Protein AF-A0A920KBV9-F1 (afdb_monomer_lite)

Secondary structure (DSSP, 8-state):
-TTSEEEEEEE-SS-TT--EEEEEEES-HIIIIIIIIS--EEEEEEETTEEEEEEE-STHHHHH--STHHHHHT--------

Foldseek 3Di:
DQVQKDWDWAACPPDVVPRIDIDMDGPCCCCPVPQAADQQDWDWDDDDPDTDTGRDGGNVCLQVVPDPVCVVVVGHDDDDDD

Radius of gyration: 16.95 Å; chains: 1; bounding box: 34×38×45 Å

Sequence (82 aa):
MGGLGRASLNMSSSDKEWPVSIQVHSTDPVISCLASQYAGWSLSFVKEEDNFNALGSGPCRALAQKEELFKDLNYQDKFFQP

pLDDT: mean 92.65, std 8.76, range [49.69, 98.0]

Structure (mmCIF, N/CA/C/O backbone):
data_AF-A0A920KBV9-F1
#
_entry.id   AF-A0A920KBV9-F1
#
loop_
_atom_site.group_PDB
_atom_site.id
_atom_site.type_symbol
_atom_site.label_atom_id
_atom_site.label_alt_id
_atom_site.label_comp_id
_atom_site.label_asym_id
_atom_site.label_entity_id
_atom_site.label_seq_id
_atom_site.pdbx_PDB_ins_code
_atom_site.Cartn_x
_atom_site.Cartn_y
_atom_site.Cartn_z
_atom_site.occupancy
_atom_site.B_iso_or_equiv
_atom_site.auth_seq_id
_atom_site.auth_comp_id
_atom_site.auth_asym_id
_atom_site.auth_atom_id
_atom_site.pdbx_PDB_model_num
ATOM 1 N N . MET A 1 1 ? 1.025 -4.148 0.843 1.00 95.62 1 MET A N 1
ATOM 2 C CA . MET A 1 1 ? 1.443 -5.425 0.227 1.00 95.62 1 MET A CA 1
ATOM 3 C C . MET A 1 1 ? 1.727 -6.523 1.248 1.00 95.62 1 MET A C 1
ATOM 5 O O . MET A 1 1 ? 2.022 -7.627 0.830 1.00 95.62 1 MET A O 1
ATOM 9 N N . GLY A 1 2 ? 1.654 -6.266 2.564 1.00 94.25 2 GLY A N 1
ATOM 10 C CA . GLY A 1 2 ? 1.666 -7.323 3.588 1.00 94.25 2 GLY A CA 1
ATOM 11 C C . GLY A 1 2 ? 2.889 -8.245 3.583 1.00 94.25 2 GLY A C 1
ATOM 12 O O . GLY A 1 2 ? 2.778 -9.378 4.016 1.00 94.25 2 GLY A O 1
ATOM 13 N N . GLY A 1 3 ? 4.026 -7.810 3.026 1.00 95.81 3 GLY A N 1
ATOM 14 C CA . GLY A 1 3 ? 5.189 -8.677 2.789 1.00 95.81 3 GLY A CA 1
ATOM 15 C C . GLY A 1 3 ? 5.033 -9.675 1.629 1.00 95.81 3 GLY A C 1
ATOM 16 O O . GLY A 1 3 ? 6.004 -10.319 1.255 1.00 95.81 3 GLY A O 1
ATOM 17 N N . LEU A 1 4 ? 3.856 -9.755 1.001 1.00 96.50 4 LEU A N 1
ATOM 18 C CA . LEU A 1 4 ? 3.520 -10.653 -0.116 1.00 96.50 4 LEU A CA 1
ATOM 19 C C . LEU A 1 4 ? 3.828 -10.048 -1.495 1.00 96.50 4 LEU A C 1
ATOM 21 O O . LEU A 1 4 ? 3.378 -10.542 -2.531 1.00 96.50 4 LEU A O 1
ATOM 25 N N . GLY A 1 5 ? 4.569 -8.945 -1.527 1.00 95.50 5 GLY A N 1
ATOM 26 C CA . GLY A 1 5 ? 4.915 -8.238 -2.746 1.00 95.50 5 GLY A CA 1
ATOM 27 C C . GLY A 1 5 ? 6.321 -7.674 -2.702 1.00 95.50 5 GLY A C 1
ATOM 28 O O . GLY A 1 5 ? 6.830 -7.321 -1.639 1.00 95.50 5 GLY A O 1
ATOM 29 N N . ARG A 1 6 ? 6.933 -7.561 -3.878 1.00 97.50 6 ARG A N 1
ATOM 30 C CA . ARG A 1 6 ? 8.237 -6.938 -4.074 1.00 97.50 6 ARG A CA 1
ATOM 31 C C . ARG A 1 6 ? 8.062 -5.659 -4.875 1.00 97.50 6 ARG A C 1
ATOM 33 O O . ARG A 1 6 ? 7.488 -5.695 -5.958 1.00 97.50 6 ARG A O 1
ATOM 40 N N . ALA A 1 7 ? 8.598 -4.564 -4.349 1.00 96.88 7 ALA A N 1
ATOM 41 C CA . ALA A 1 7 ? 8.776 -3.317 -5.076 1.00 96.88 7 ALA A CA 1
ATOM 42 C C . ALA A 1 7 ? 10.273 -3.094 -5.316 1.00 96.88 7 ALA A C 1
ATOM 44 O O . ALA A 1 7 ? 11.084 -3.257 -4.402 1.00 96.88 7 ALA A O 1
ATOM 45 N N . SER A 1 8 ? 10.646 -2.739 -6.540 1.00 97.12 8 SER A N 1
ATOM 46 C CA . SER A 1 8 ? 12.022 -2.398 -6.903 1.00 97.12 8 SER A CA 1
ATOM 47 C C . SER A 1 8 ? 12.049 -1.234 -7.875 1.00 97.12 8 SER A C 1
ATOM 49 O O . SER A 1 8 ? 11.172 -1.118 -8.727 1.00 97.12 8 SER A O 1
ATOM 51 N N . LEU A 1 9 ? 13.076 -0.398 -7.776 1.00 96.44 9 LEU A N 1
ATOM 52 C CA . LEU A 1 9 ? 13.326 0.640 -8.766 1.00 96.44 9 LEU A CA 1
ATOM 53 C C . LEU A 1 9 ? 13.927 0.015 -10.024 1.00 96.44 9 LEU A C 1
ATOM 55 O O . LEU A 1 9 ? 14.809 -0.841 -9.941 1.00 96.44 9 LEU A O 1
ATOM 59 N N . ASN A 1 10 ? 13.460 0.458 -11.183 1.00 94.75 10 ASN A N 1
ATOM 60 C CA . ASN A 1 10 ? 14.004 0.083 -12.475 1.00 94.75 10 ASN A CA 1
ATOM 61 C C . ASN A 1 10 ? 14.348 1.339 -13.272 1.00 94.75 10 ASN A C 1
ATOM 63 O O . ASN A 1 10 ? 13.538 2.258 -13.366 1.00 94.75 10 ASN A O 1
ATOM 67 N N . MET A 1 11 ? 15.553 1.355 -13.836 1.00 93.75 11 MET A N 1
ATOM 68 C CA . MET A 1 11 ? 15.997 2.397 -14.750 1.00 93.75 11 MET A CA 1
ATOM 69 C C . MET A 1 11 ? 15.803 1.905 -16.186 1.00 93.75 11 MET A C 1
ATOM 71 O O . MET A 1 11 ? 16.338 0.854 -16.543 1.00 93.75 11 MET A O 1
ATOM 75 N N . SER A 1 12 ? 15.080 2.661 -17.006 1.00 86.38 12 SER A N 1
ATOM 76 C CA . SER A 1 12 ? 14.868 2.375 -18.424 1.00 86.38 12 SER A CA 1
ATOM 77 C C . SER A 1 12 ? 15.308 3.562 -19.269 1.00 86.38 12 SER A C 1
ATOM 79 O O . SER A 1 12 ? 14.972 4.708 -18.990 1.00 86.38 12 SER A O 1
ATOM 81 N N . SER A 1 13 ? 16.043 3.285 -20.342 1.00 84.56 13 SER A N 1
ATOM 82 C CA . SER A 1 13 ? 16.391 4.278 -21.364 1.00 84.56 13 SER A CA 1
ATOM 83 C C . SER A 1 13 ? 15.273 4.501 -22.391 1.00 84.56 13 SER A C 1
ATOM 85 O O . SER A 1 13 ? 15.424 5.344 -23.277 1.00 84.56 13 SER A O 1
ATOM 87 N N . SER A 1 14 ? 14.175 3.744 -22.287 1.00 85.19 14 SER A N 1
ATOM 88 C CA . SER A 1 14 ? 13.059 3.773 -23.240 1.00 85.19 14 SER A CA 1
ATOM 89 C C . SER A 1 14 ? 12.178 5.009 -23.041 1.00 85.19 14 SER A C 1
ATOM 91 O O . SER A 1 14 ? 11.799 5.648 -24.019 1.00 85.19 14 SER A O 1
ATOM 93 N N . ASP A 1 15 ? 11.941 5.399 -21.785 1.00 84.44 15 ASP A N 1
ATOM 94 C CA . ASP A 1 15 ? 11.125 6.558 -21.415 1.00 84.44 15 ASP A CA 1
ATOM 95 C C . ASP A 1 15 ? 12.024 7.695 -20.927 1.00 84.44 15 ASP A C 1
ATOM 97 O O . ASP A 1 15 ? 12.332 7.820 -19.743 1.00 84.44 15 ASP A O 1
ATOM 101 N N . LYS A 1 16 ? 12.479 8.540 -21.860 1.00 85.81 16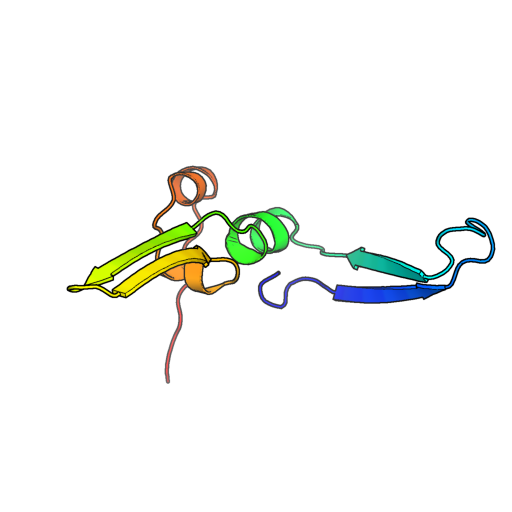 LYS A N 1
ATOM 102 C CA . LYS A 1 16 ? 13.443 9.619 -21.566 1.00 85.81 16 LYS A CA 1
ATOM 103 C C . LYS A 1 16 ? 12.939 10.646 -20.549 1.00 85.81 16 LYS A C 1
ATOM 105 O O . LYS A 1 16 ? 13.753 11.260 -19.868 1.00 85.81 16 LYS A O 1
ATOM 110 N N . GLU A 1 17 ? 11.627 10.840 -20.458 1.00 94.12 17 GLU A N 1
ATOM 111 C CA . GLU A 1 17 ? 11.005 11.758 -19.495 1.00 94.12 17 GLU A CA 1
ATOM 112 C C . GLU A 1 17 ? 10.911 11.154 -18.085 1.00 94.12 17 GLU A C 1
ATOM 114 O O . GLU A 1 17 ? 10.951 11.886 -17.099 1.00 94.12 17 GLU A O 1
ATOM 119 N N . TRP A 1 18 ? 10.847 9.821 -17.982 1.00 91.62 18 TRP A N 1
ATOM 120 C CA . TRP A 1 18 ? 10.620 9.087 -16.733 1.00 91.62 18 TRP A CA 1
ATOM 121 C C . TRP A 1 18 ? 11.566 7.887 -16.643 1.00 91.62 18 TRP A C 1
ATOM 123 O O . TRP A 1 18 ? 11.128 6.735 -16.631 1.00 91.62 18 TRP A O 1
ATOM 133 N N . PRO A 1 19 ? 12.886 8.126 -16.581 1.00 92.56 19 PRO A N 1
ATOM 134 C CA . PRO A 1 19 ? 13.860 7.051 -16.709 1.00 92.56 19 PRO A CA 1
ATOM 135 C C . PRO A 1 19 ? 13.831 6.100 -15.507 1.00 92.56 19 PRO A C 1
ATOM 137 O O . PRO A 1 19 ? 14.294 4.972 -15.617 1.00 92.56 19 PRO A O 1
ATOM 140 N N . VAL A 1 20 ? 13.255 6.516 -14.372 1.00 95.31 20 VAL A N 1
ATOM 141 C CA . VAL A 1 20 ? 13.084 5.690 -13.170 1.00 95.31 20 VAL A CA 1
ATOM 142 C C . VAL A 1 20 ? 11.617 5.308 -12.997 1.00 95.31 20 VAL A C 1
ATOM 144 O O . VAL A 1 20 ? 10.752 6.172 -12.886 1.00 95.31 20 VAL A O 1
ATOM 147 N N . SER A 1 21 ? 11.355 4.008 -12.882 1.00 94.44 21 SER A N 1
ATOM 148 C CA . SER A 1 21 ? 10.039 3.436 -12.594 1.00 94.44 21 SER A CA 1
ATOM 149 C C . SER A 1 21 ? 10.078 2.540 -11.354 1.00 94.44 21 SER A C 1
ATOM 151 O O . SER A 1 21 ? 11.139 2.072 -10.932 1.00 94.44 21 SER A O 1
ATOM 153 N N . ILE A 1 22 ? 8.911 2.287 -10.760 1.00 95.50 22 ILE A N 1
ATOM 154 C CA . ILE A 1 22 ? 8.744 1.266 -9.722 1.00 95.50 22 ILE A CA 1
ATOM 155 C C . ILE A 1 22 ? 8.150 0.025 -10.386 1.00 95.50 22 ILE A C 1
ATOM 157 O O . ILE A 1 22 ? 7.044 0.068 -10.917 1.00 95.50 22 ILE A O 1
ATOM 161 N N . GLN A 1 23 ? 8.861 -1.095 -10.313 1.00 95.69 23 GLN A N 1
ATOM 162 C CA . GLN A 1 23 ? 8.327 -2.407 -10.657 1.00 95.69 23 GLN A CA 1
ATOM 163 C C . GLN A 1 23 ? 7.762 -3.070 -9.409 1.00 95.69 23 GLN A C 1
ATOM 165 O O . GLN A 1 23 ? 8.439 -3.160 -8.382 1.00 95.69 23 GLN A O 1
ATOM 170 N N . VAL A 1 24 ? 6.524 -3.544 -9.515 1.00 97.06 24 VAL A N 1
ATOM 171 C CA . VAL A 1 24 ? 5.800 -4.194 -8.428 1.00 97.06 24 VAL A CA 1
ATOM 172 C C . VAL A 1 24 ? 5.381 -5.585 -8.882 1.00 97.06 24 VAL A C 1
ATOM 174 O O . VAL A 1 24 ? 4.761 -5.737 -9.929 1.00 97.06 24 VAL A O 1
ATOM 177 N N . HIS A 1 25 ? 5.709 -6.600 -8.087 1.00 97.62 25 HIS A N 1
ATOM 178 C CA . HIS A 1 25 ? 5.346 -7.990 -8.350 1.00 97.62 25 HIS A CA 1
ATOM 179 C C . HIS A 1 25 ? 4.757 -8.640 -7.095 1.00 97.62 25 HIS A C 1
ATOM 181 O O . HIS A 1 25 ? 5.250 -8.419 -5.988 1.00 97.62 25 HIS A O 1
ATOM 187 N N . SER A 1 26 ? 3.727 -9.470 -7.260 1.00 97.81 26 SER A N 1
ATOM 188 C CA . SER A 1 26 ? 3.138 -10.283 -6.195 1.00 97.81 26 SER A CA 1
ATOM 189 C C . SER A 1 26 ? 2.522 -11.548 -6.787 1.00 97.81 26 SER A C 1
ATOM 191 O O . SER A 1 26 ? 1.868 -11.486 -7.824 1.00 97.81 26 SER A O 1
ATOM 193 N N . THR A 1 27 ? 2.717 -12.683 -6.119 1.00 97.31 27 THR A N 1
ATOM 194 C CA . THR A 1 27 ? 2.053 -13.954 -6.455 1.00 97.31 27 THR A CA 1
ATOM 195 C C . THR A 1 27 ? 0.690 -14.102 -5.778 1.00 97.31 27 THR A C 1
ATOM 197 O O . THR A 1 27 ? -0.049 -15.019 -6.113 1.00 97.31 27 THR A O 1
ATOM 200 N N . ASP A 1 28 ? 0.351 -13.200 -4.852 1.00 96.88 28 ASP A N 1
ATOM 201 C CA . ASP A 1 28 ? -0.961 -13.105 -4.208 1.00 96.88 28 ASP A CA 1
ATOM 202 C C . ASP A 1 28 ? -1.481 -11.659 -4.314 1.00 96.88 28 ASP A C 1
ATOM 204 O O . ASP A 1 28 ? -1.435 -10.882 -3.352 1.00 96.88 28 ASP A O 1
ATOM 208 N N . PRO A 1 29 ? -1.918 -11.242 -5.517 1.00 96.62 29 PRO A N 1
ATOM 209 C CA . PRO A 1 29 ? -2.305 -9.860 -5.769 1.00 96.62 29 PRO A CA 1
ATOM 210 C C . PRO A 1 29 ? -3.554 -9.446 -4.984 1.00 96.62 29 PRO A C 1
ATOM 212 O O . PRO A 1 29 ? -3.684 -8.273 -4.641 1.00 96.62 29 PRO A O 1
ATOM 215 N N . VAL A 1 30 ? -4.455 -10.377 -4.658 1.00 97.50 30 VAL A N 1
ATOM 216 C CA . VAL A 1 30 ? -5.677 -10.062 -3.909 1.00 97.50 30 VAL A CA 1
ATOM 217 C C . VAL A 1 30 ? -5.323 -9.665 -2.478 1.00 97.50 30 VAL A C 1
ATOM 219 O O . VAL A 1 30 ? -5.675 -8.566 -2.042 1.00 97.50 30 VAL A O 1
ATOM 222 N N . ILE A 1 31 ? -4.555 -10.489 -1.760 1.00 96.94 31 ILE A N 1
ATOM 223 C CA . ILE A 1 31 ? -4.178 -10.159 -0.381 1.00 96.94 31 ILE A CA 1
ATOM 224 C C . ILE A 1 31 ? -3.174 -9.001 -0.353 1.00 96.94 31 ILE A C 1
ATOM 226 O O . ILE A 1 31 ? -3.307 -8.048 0.422 1.00 96.94 31 ILE A O 1
ATOM 230 N N . SER A 1 32 ? -2.184 -9.021 -1.244 1.00 97.50 32 SER A N 1
ATOM 231 C CA . SER A 1 32 ? -1.154 -7.987 -1.293 1.00 97.50 32 SER A CA 1
ATOM 232 C C . SER A 1 32 ? -1.720 -6.601 -1.624 1.00 97.50 32 SER A C 1
ATOM 234 O O . SER A 1 32 ? -1.419 -5.626 -0.917 1.00 97.50 32 SER A O 1
ATOM 236 N N . CYS A 1 33 ? -2.535 -6.491 -2.675 1.00 97.44 33 CYS A N 1
ATOM 237 C CA . CYS A 1 33 ? -3.010 -5.203 -3.167 1.00 97.44 33 CYS A CA 1
ATOM 238 C C . CYS A 1 33 ? -4.290 -4.764 -2.451 1.00 97.44 33 CYS A C 1
ATOM 240 O O . CYS A 1 33 ? -4.333 -3.651 -1.940 1.00 97.44 33 CYS A O 1
ATOM 242 N N . LEU A 1 34 ? -5.307 -5.624 -2.335 1.00 97.88 34 LEU A N 1
ATOM 243 C CA . LEU A 1 34 ? -6.610 -5.226 -1.785 1.00 97.88 34 LEU A CA 1
ATOM 244 C C . LEU A 1 34 ? -6.665 -5.337 -0.261 1.00 97.88 34 LEU A C 1
ATOM 246 O O . LEU A 1 34 ? -7.010 -4.363 0.409 1.00 97.88 34 LEU A O 1
ATOM 250 N N . ALA A 1 35 ? -6.271 -6.480 0.305 1.00 97.06 35 ALA A N 1
ATOM 251 C CA . ALA A 1 35 ? -6.334 -6.683 1.757 1.00 97.06 35 ALA A CA 1
ATOM 252 C C . ALA A 1 35 ? -5.251 -5.900 2.523 1.00 97.06 35 ALA A C 1
ATOM 254 O O . ALA A 1 35 ? -5.387 -5.667 3.722 1.00 97.06 35 ALA A O 1
ATOM 255 N N . SER A 1 36 ? -4.180 -5.473 1.838 1.00 97.38 36 SER A N 1
ATOM 256 C CA . SER A 1 36 ? -3.075 -4.736 2.450 1.00 97.38 36 SER A CA 1
ATOM 257 C C . SER A 1 36 ? -2.801 -3.379 1.799 1.00 97.38 36 SER A C 1
ATOM 2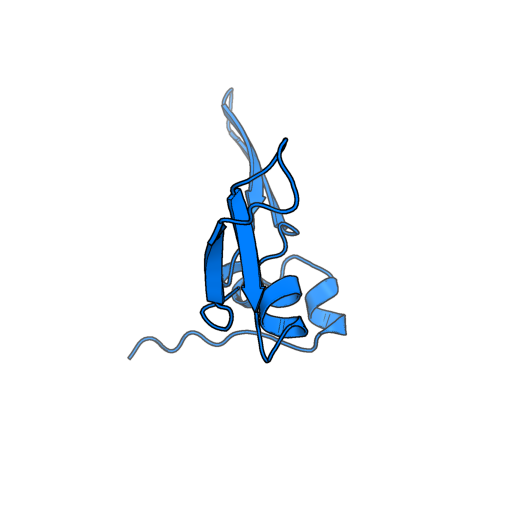59 O O . SER A 1 36 ? -3.026 -2.361 2.436 1.00 97.38 36 SER A O 1
ATOM 261 N N . GLN A 1 37 ? -2.274 -3.312 0.571 1.00 98.00 37 GLN A N 1
ATOM 262 C CA . GLN A 1 37 ? -1.763 -2.051 -0.005 1.00 98.00 37 GLN A CA 1
ATOM 263 C C . GLN A 1 37 ? -2.823 -0.952 -0.134 1.00 98.00 37 GLN A C 1
ATOM 265 O O . GLN A 1 37 ? -2.499 0.219 0.041 1.00 98.00 37 GLN A O 1
ATOM 270 N N . TYR A 1 38 ? -4.057 -1.326 -0.456 1.00 97.62 38 TYR A N 1
ATOM 271 C CA . TYR A 1 38 ? -5.143 -0.393 -0.696 1.00 97.62 38 TYR A CA 1
ATOM 272 C C . TYR A 1 38 ? -5.355 0.524 0.518 1.00 97.62 38 TYR A C 1
ATOM 274 O O . TYR A 1 38 ? -5.325 0.087 1.669 1.00 97.62 38 TYR A O 1
ATOM 282 N N . ALA A 1 39 ? -5.522 1.817 0.254 1.00 97.25 39 ALA A N 1
ATOM 283 C CA . ALA A 1 39 ? -5.750 2.839 1.270 1.00 97.25 39 ALA A CA 1
ATOM 284 C C . ALA A 1 39 ? -7.257 3.036 1.492 1.00 97.25 39 ALA A C 1
ATOM 286 O O . ALA A 1 39 ? -7.798 4.104 1.217 1.00 97.25 39 ALA A O 1
ATOM 287 N N . GLY A 1 40 ? -7.943 1.968 1.901 1.00 95.12 40 GLY A N 1
ATOM 288 C CA . GLY A 1 40 ? -9.404 1.952 1.995 1.00 95.12 40 GLY A CA 1
ATOM 289 C C . GLY A 1 40 ? -9.972 2.300 3.372 1.00 95.12 40 GLY A C 1
ATOM 290 O O . GLY A 1 40 ? -11.172 2.538 3.497 1.00 95.12 40 GLY A O 1
ATOM 291 N N . TRP A 1 41 ? -9.143 2.372 4.420 1.00 95.44 41 TRP A N 1
ATOM 292 C CA . TRP A 1 41 ? -9.635 2.657 5.768 1.00 95.44 41 TRP A CA 1
ATOM 293 C C . TRP A 1 41 ? -9.679 4.164 6.035 1.00 95.44 41 TRP A C 1
ATOM 295 O O . TRP A 1 41 ? -8.651 4.789 6.278 1.00 95.44 41 TRP A O 1
ATOM 305 N N . SER A 1 42 ? -10.878 4.750 6.057 1.00 95.00 42 SER A N 1
ATOM 306 C CA . SER A 1 42 ? -11.069 6.136 6.502 1.00 95.00 42 SER A CA 1
ATOM 307 C C . SER A 1 42 ? -10.862 6.268 8.016 1.00 95.00 42 SER A C 1
ATOM 309 O O . SER A 1 42 ? -11.636 5.725 8.808 1.00 95.00 42 SER A O 1
ATOM 311 N N . LEU A 1 43 ? -9.821 6.997 8.417 1.00 92.00 43 LEU A N 1
ATOM 312 C CA . LEU A 1 43 ? -9.501 7.329 9.803 1.00 92.00 43 LEU A CA 1
ATOM 313 C C . LEU A 1 43 ? -9.861 8.792 10.049 1.00 92.00 43 LEU A C 1
ATOM 315 O O . LEU A 1 43 ? -9.176 9.681 9.550 1.00 92.00 43 LEU A O 1
ATOM 319 N N . SER A 1 44 ? -10.910 9.027 10.831 1.00 91.75 44 SER A N 1
ATOM 320 C CA . SER A 1 44 ? -11.345 10.366 11.230 1.00 91.75 44 SER A CA 1
ATOM 321 C C . SER A 1 44 ? -11.351 10.462 12.747 1.00 91.75 44 SER A C 1
ATOM 323 O O . SER A 1 44 ? -11.964 9.636 13.424 1.00 91.75 44 SER A O 1
ATOM 325 N N . PHE A 1 45 ? -10.656 11.462 13.280 1.00 88.88 45 PHE A N 1
ATOM 326 C CA . PHE A 1 45 ? -10.593 11.747 14.707 1.00 88.88 45 PHE A CA 1
ATOM 327 C C . PHE A 1 45 ? -10.791 13.243 14.935 1.00 88.88 45 PHE A C 1
ATOM 329 O O . PHE A 1 45 ? -10.097 14.062 14.336 1.00 88.88 45 PHE A O 1
ATOM 336 N N . VAL A 1 46 ? -11.746 13.583 15.798 1.00 86.44 46 VAL A N 1
ATOM 337 C CA . VAL A 1 46 ? -12.064 14.961 16.182 1.00 86.44 46 VAL A CA 1
ATOM 338 C C . VAL A 1 46 ? -12.039 15.035 17.700 1.00 86.44 46 VAL A C 1
ATOM 340 O O . VAL A 1 46 ? -12.789 14.314 18.363 1.00 86.44 46 VAL A O 1
ATOM 343 N N . LYS A 1 47 ? -11.182 15.895 18.253 1.00 85.12 47 LYS A N 1
ATOM 344 C CA . LYS A 1 47 ? -11.147 16.188 19.686 1.00 85.12 47 LYS A CA 1
ATOM 345 C C . LYS A 1 47 ? -10.858 17.669 19.895 1.00 85.12 47 LYS A C 1
ATOM 347 O O . LYS A 1 47 ? -9.766 18.128 19.598 1.00 85.12 47 LYS A O 1
ATOM 352 N N . GLU A 1 48 ? -11.831 18.384 20.457 1.00 89.00 48 GLU A N 1
ATOM 353 C CA . GLU A 1 48 ? -11.747 19.834 20.685 1.00 89.00 48 GLU A CA 1
ATOM 354 C C . GLU A 1 48 ? -11.427 20.582 19.376 1.00 89.00 48 GLU A C 1
ATOM 356 O O . GLU A 1 48 ? -12.219 20.507 18.437 1.00 89.00 48 GLU A O 1
ATOM 361 N N . GLU A 1 49 ? -10.293 21.280 19.301 1.00 84.44 49 GLU A N 1
ATOM 362 C CA . GLU A 1 49 ? -9.837 21.986 18.096 1.00 84.44 49 GLU A CA 1
ATOM 363 C C . GLU A 1 49 ? -9.024 21.088 17.139 1.00 84.44 49 GLU A C 1
ATOM 365 O O . GLU A 1 49 ? -8.828 21.444 15.973 1.00 84.44 49 GLU A O 1
ATOM 370 N N . ASP A 1 50 ? -8.606 19.895 17.582 1.00 82.19 50 ASP A N 1
ATOM 371 C CA . ASP A 1 50 ? -7.811 18.965 16.781 1.00 82.19 50 ASP A CA 1
ATOM 372 C C . ASP A 1 50 ? -8.695 18.107 15.870 1.00 82.19 50 ASP A C 1
ATOM 374 O O . ASP A 1 50 ? -9.503 17.284 16.313 1.00 82.19 50 ASP A O 1
ATOM 378 N N . ASN A 1 51 ? -8.482 18.263 14.563 1.00 89.81 51 ASN A N 1
ATOM 379 C CA . ASN A 1 51 ? -9.144 17.495 13.516 1.00 89.81 51 ASN A CA 1
ATOM 380 C C . ASN A 1 51 ? -8.103 16.723 12.700 1.00 89.81 51 ASN A C 1
ATOM 382 O O . ASN A 1 51 ? -7.284 17.315 11.998 1.00 89.81 51 ASN A O 1
ATOM 386 N N . PHE A 1 52 ? -8.161 15.394 12.753 1.00 92.94 52 PHE A N 1
ATOM 387 C CA . PHE A 1 52 ? -7.302 14.503 11.980 1.00 92.94 52 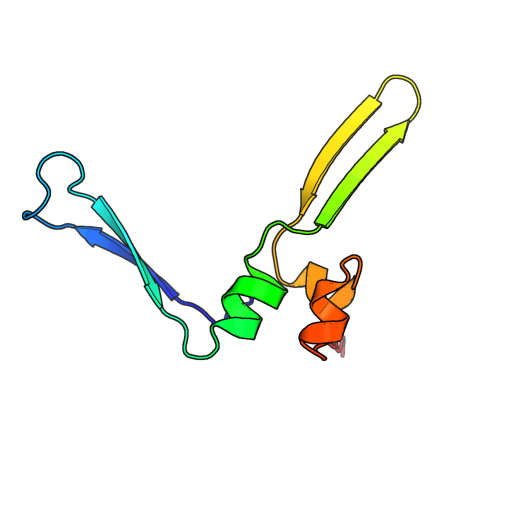PHE A CA 1
ATOM 388 C C . PHE A 1 52 ? -8.132 13.656 11.018 1.00 92.94 52 PHE A C 1
ATOM 390 O O . PHE A 1 52 ? -9.101 13.009 11.415 1.00 92.94 52 PHE A O 1
ATOM 397 N N . ASN A 1 53 ? -7.712 13.624 9.753 1.00 95.06 53 ASN A N 1
ATOM 398 C CA . ASN A 1 53 ? -8.275 12.750 8.733 1.00 95.06 53 ASN A CA 1
ATOM 399 C C . ASN A 1 53 ? -7.150 12.116 7.914 1.00 95.06 53 ASN A C 1
ATOM 401 O O . ASN A 1 53 ? -6.257 12.818 7.440 1.00 95.06 53 ASN A O 1
ATOM 405 N N . ALA A 1 54 ? -7.207 10.801 7.722 1.00 95.75 54 ALA A N 1
ATOM 406 C CA . ALA A 1 54 ? -6.261 10.066 6.893 1.00 95.75 5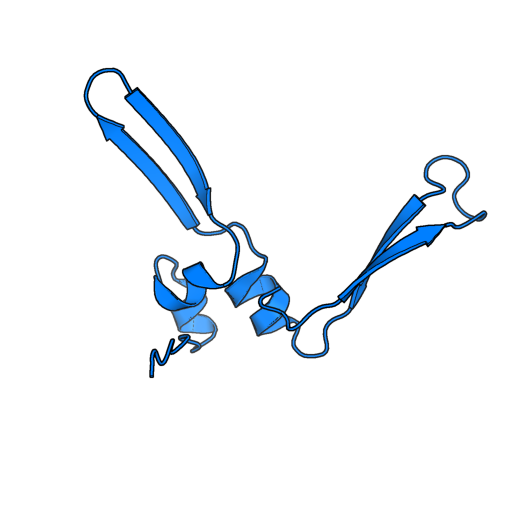4 ALA A CA 1
ATOM 407 C C . ALA A 1 54 ? -6.904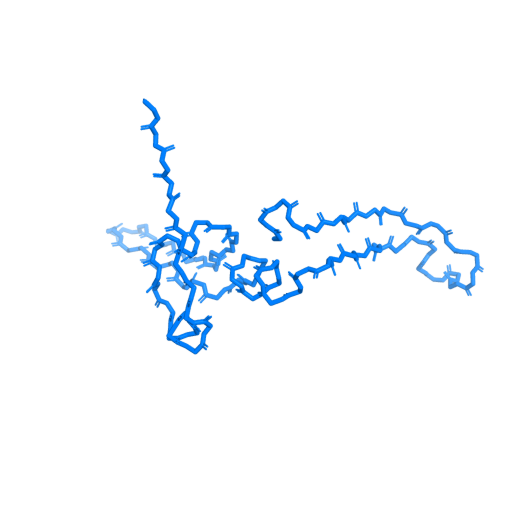 8.831 6.256 1.00 95.75 54 ALA A C 1
ATOM 409 O O . ALA A 1 54 ? -7.906 8.304 6.739 1.00 95.75 54 ALA A O 1
ATOM 410 N N . LEU A 1 55 ? -6.273 8.336 5.191 1.00 97.00 55 LEU A N 1
ATOM 411 C CA . LEU A 1 55 ? -6.566 7.025 4.625 1.00 97.00 55 LEU A CA 1
ATOM 412 C C . LEU A 1 55 ? -5.508 6.030 5.096 1.00 97.00 55 LEU A C 1
ATOM 414 O O . LEU A 1 55 ? -4.335 6.107 4.726 1.00 97.00 55 LEU A O 1
ATOM 418 N N . GLY A 1 56 ? -5.933 5.095 5.936 1.00 96.31 56 GLY A N 1
ATOM 419 C CA . GLY A 1 56 ? -5.130 3.970 6.373 1.00 96.31 56 GLY A CA 1
ATOM 420 C C . GLY A 1 56 ? -4.938 2.972 5.235 1.00 96.31 56 GLY A C 1
ATOM 421 O O . GLY A 1 56 ? -5.901 2.556 4.592 1.00 96.31 56 GLY A O 1
ATOM 422 N N . SER A 1 57 ? -3.687 2.566 5.022 1.00 97.81 57 SER A N 1
ATOM 423 C CA . SER A 1 57 ? -3.284 1.432 4.187 1.00 97.81 57 SER A CA 1
ATOM 424 C C . SER A 1 57 ? -2.513 0.415 5.033 1.00 97.81 57 SER A C 1
ATOM 426 O O . SER A 1 57 ? -2.155 0.673 6.183 1.00 97.81 57 SER A O 1
ATOM 428 N N . GLY A 1 58 ? -2.231 -0.751 4.467 1.00 96.94 58 GLY A N 1
ATOM 429 C CA . GLY A 1 58 ? -1.357 -1.754 5.063 1.00 96.94 58 GLY A CA 1
ATOM 430 C C . GLY A 1 58 ? -2.086 -2.930 5.722 1.00 96.94 58 GLY A C 1
ATOM 431 O O . GLY A 1 58 ? -3.313 -2.991 5.750 1.00 96.94 58 GLY A O 1
ATOM 432 N N . PRO A 1 59 ? -1.316 -3.908 6.236 1.00 96.50 59 PRO A N 1
ATOM 433 C CA . PRO A 1 59 ? -1.845 -5.187 6.719 1.00 96.50 59 PRO A CA 1
ATOM 434 C C . PRO A 1 59 ? -2.771 -5.054 7.936 1.00 96.50 59 PRO A C 1
ATOM 436 O O . PRO A 1 59 ? -3.670 -5.868 8.102 1.00 96.50 59 PRO A O 1
ATOM 439 N N . CYS A 1 60 ? -2.632 -3.994 8.741 1.00 95.88 60 CYS A N 1
ATOM 440 C CA . CYS A 1 60 ? -3.507 -3.758 9.894 1.00 95.88 60 CYS A CA 1
ATOM 441 C C . CYS A 1 60 ? -4.994 -3.636 9.496 1.00 95.88 60 CYS A C 1
ATOM 443 O O . CYS A 1 60 ? -5.874 -3.983 10.281 1.00 95.88 60 CYS A O 1
ATOM 445 N N . ARG A 1 61 ? -5.295 -3.235 8.250 1.00 97.12 61 ARG A N 1
ATOM 446 C CA . ARG A 1 61 ? -6.668 -3.219 7.720 1.00 97.12 61 ARG A CA 1
ATOM 447 C C . ARG A 1 61 ? -7.332 -4.596 7.792 1.00 97.12 61 ARG A C 1
ATOM 449 O O . ARG A 1 61 ? -8.493 -4.682 8.180 1.00 97.12 61 ARG A O 1
ATOM 456 N N . ALA A 1 62 ? -6.584 -5.664 7.510 1.00 96.56 62 ALA A N 1
ATOM 457 C CA . ALA A 1 62 ? -7.088 -7.035 7.563 1.00 96.56 62 ALA A CA 1
ATOM 458 C C . ALA A 1 62 ? -7.336 -7.551 8.990 1.00 96.56 62 ALA A C 1
ATOM 460 O O . ALA A 1 62 ? -8.094 -8.507 9.156 1.00 96.56 62 ALA A O 1
ATOM 461 N N . LEU A 1 63 ? -6.754 -6.908 10.009 1.00 95.38 63 LEU A N 1
ATOM 462 C CA . LEU A 1 63 ? -7.091 -7.131 11.419 1.00 95.38 63 LEU A CA 1
ATOM 463 C C . LEU A 1 63 ? -8.312 -6.299 11.836 1.00 95.38 63 LEU A C 1
ATOM 465 O O . LEU A 1 63 ? -9.200 -6.800 12.520 1.00 95.38 63 LEU A O 1
ATOM 469 N N . ALA A 1 64 ? -8.363 -5.030 11.419 1.00 95.06 64 ALA A N 1
ATOM 470 C CA . ALA A 1 64 ? -9.389 -4.078 11.839 1.00 95.06 64 ALA A CA 1
ATOM 471 C C . ALA A 1 64 ? -10.753 -4.279 11.158 1.00 95.06 64 ALA A C 1
ATOM 473 O O . ALA A 1 64 ? -11.773 -3.930 11.756 1.00 95.06 64 ALA A O 1
ATOM 474 N N . GLN A 1 65 ? -10.770 -4.810 9.925 1.00 95.06 65 GLN A N 1
ATOM 475 C CA . GLN A 1 65 ? -11.974 -5.211 9.179 1.00 95.06 65 GLN A CA 1
ATOM 476 C C . GLN A 1 65 ? -13.039 -4.095 9.091 1.00 95.06 65 GLN A C 1
ATOM 478 O O . GLN A 1 65 ? -14.234 -4.335 9.244 1.00 95.06 65 GLN A O 1
ATOM 483 N N . LYS A 1 66 ? -12.612 -2.840 8.886 1.00 95.06 66 LYS A N 1
ATOM 484 C CA . LYS A 1 66 ? -13.508 -1.662 8.856 1.00 95.06 66 LYS A CA 1
ATOM 485 C C . LYS A 1 66 ? -14.200 -1.422 7.515 1.00 95.06 66 LYS A C 1
ATOM 487 O O . LYS A 1 66 ? -15.025 -0.522 7.414 1.00 95.06 66 LYS A O 1
ATOM 492 N N . GLU A 1 67 ? -13.862 -2.205 6.501 1.00 96.25 67 GLU A N 1
ATOM 493 C CA . GLU A 1 67 ? -14.332 -2.043 5.128 1.00 96.25 67 GLU A CA 1
ATOM 494 C C . GLU A 1 67 ? -15.165 -3.256 4.710 1.00 96.25 67 GLU A C 1
ATOM 496 O O . GLU A 1 67 ? -14.784 -4.391 4.995 1.00 96.25 67 GLU A O 1
ATOM 501 N N . GLU A 1 68 ? -16.252 -3.029 3.966 1.00 95.62 68 GLU A N 1
ATOM 502 C CA . GLU A 1 68 ? -17.098 -4.100 3.407 1.00 95.62 68 GLU A CA 1
ATOM 503 C C . GLU A 1 68 ? -16.313 -5.052 2.489 1.00 95.62 68 GLU A C 1
ATOM 505 O O . GLU A 1 68 ? -16.615 -6.241 2.444 1.00 95.62 68 GLU A O 1
ATOM 510 N N . LEU A 1 69 ? -15.242 -4.552 1.856 1.00 96.38 69 LEU A N 1
ATOM 511 C CA . LEU A 1 69 ? -14.307 -5.314 1.024 1.00 96.38 69 LEU A CA 1
ATOM 512 C C . LEU A 1 69 ? -13.887 -6.644 1.666 1.00 96.38 69 LEU A C 1
ATOM 514 O O . LEU A 1 69 ? -13.773 -7.653 0.978 1.00 96.38 69 LEU A O 1
ATOM 518 N N . PHE A 1 70 ? -13.650 -6.678 2.980 1.00 97.00 70 PHE A N 1
ATOM 519 C CA . PHE A 1 70 ? -13.171 -7.902 3.620 1.00 97.00 70 PHE A CA 1
ATOM 520 C C . PHE A 1 70 ? -14.222 -9.020 3.693 1.00 97.00 70 PHE A C 1
ATOM 522 O O . PHE A 1 70 ? -13.840 -10.188 3.781 1.00 97.00 70 PHE A O 1
ATOM 529 N N . LYS A 1 71 ? -15.520 -8.696 3.576 1.00 96.12 71 LYS A N 1
ATOM 530 C CA . LYS A 1 71 ? -16.587 -9.698 3.423 1.00 96.12 71 LYS A CA 1
ATOM 531 C C . LYS A 1 71 ? -16.482 -10.395 2.069 1.00 96.12 71 LYS A C 1
ATOM 533 O O . LYS A 1 71 ? -16.553 -11.619 2.018 1.00 96.12 71 LYS A O 1
ATOM 538 N N . ASP A 1 72 ? -16.233 -9.631 1.007 1.00 96.94 72 ASP A N 1
ATOM 539 C CA . ASP A 1 72 ? -16.069 -10.166 -0.349 1.00 96.94 72 ASP A CA 1
ATOM 540 C C . ASP A 1 72 ? -14.779 -10.985 -0.484 1.00 96.94 72 ASP A C 1
ATOM 542 O O . ASP A 1 72 ? -14.753 -12.020 -1.148 1.00 96.94 72 ASP A O 1
ATOM 546 N N . LEU A 1 73 ? -13.703 -10.543 0.177 1.00 96.31 73 LEU A N 1
ATOM 547 C CA . LEU A 1 73 ? -12.420 -11.250 0.173 1.00 96.31 73 LEU A CA 1
ATOM 548 C C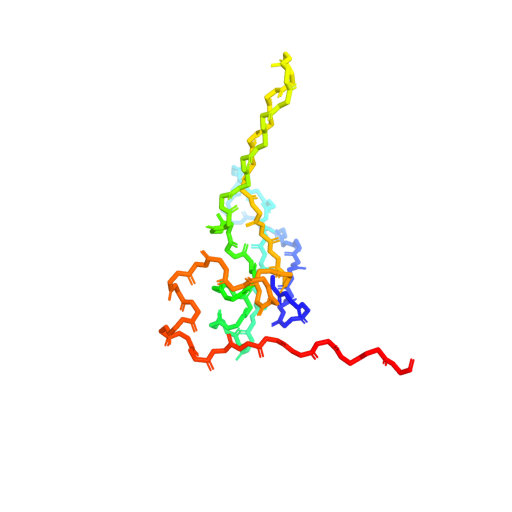 . LEU A 1 73 ? -12.417 -12.512 1.046 1.00 96.31 73 LEU A C 1
ATOM 550 O O . LEU A 1 73 ? -11.521 -13.340 0.890 1.00 96.31 73 LEU A O 1
ATOM 554 N N . ASN A 1 74 ? -13.373 -12.646 1.974 1.00 96.25 74 ASN A N 1
ATOM 555 C CA . ASN A 1 74 ? -13.422 -13.711 2.980 1.00 96.25 74 ASN A CA 1
ATOM 556 C C . ASN A 1 74 ? -12.054 -13.945 3.663 1.00 96.25 74 ASN A C 1
ATOM 558 O O . ASN A 1 74 ? -11.612 -15.078 3.863 1.00 96.25 74 ASN A O 1
ATOM 562 N N . TYR A 1 75 ? -11.357 -12.849 3.976 1.00 95.50 75 TYR A N 1
ATOM 563 C CA . TYR A 1 75 ? -10.008 -12.856 4.536 1.00 95.50 75 TYR A CA 1
ATOM 564 C C . TYR A 1 75 ? -9.956 -12.009 5.802 1.00 95.50 75 TYR A C 1
ATOM 566 O O . TYR A 1 75 ? -10.273 -10.819 5.782 1.00 95.50 75 TYR A O 1
ATOM 574 N N . GLN A 1 76 ? -9.481 -12.614 6.886 1.00 95.75 76 GLN A N 1
ATOM 575 C CA . GLN A 1 76 ? -9.177 -11.939 8.136 1.00 95.75 76 GLN A CA 1
ATOM 576 C C . GLN A 1 76 ? -7.814 -12.414 8.616 1.00 95.75 76 GLN A C 1
ATOM 578 O O . GLN A 1 76 ? -7.566 -13.618 8.713 1.00 95.75 76 GLN A O 1
ATOM 583 N N . ASP A 1 77 ? -6.945 -11.458 8.922 1.00 94.31 77 ASP A N 1
ATOM 584 C CA . ASP A 1 77 ? -5.625 -11.779 9.439 1.00 94.31 77 ASP A CA 1
ATOM 585 C C . ASP A 1 77 ? -5.724 -12.224 10.907 1.00 94.31 77 ASP A C 1
ATOM 587 O O . ASP A 1 77 ? -6.614 -11.807 11.655 1.00 94.31 77 ASP A O 1
ATOM 591 N N . LYS A 1 78 ? -4.808 -13.093 11.327 1.00 90.88 78 LYS A N 1
ATOM 592 C CA . LYS A 1 78 ? -4.692 -13.560 12.708 1.00 90.88 78 LYS A CA 1
ATOM 593 C C . LYS A 1 78 ? -3.274 -13.295 13.162 1.00 90.88 78 LYS A C 1
ATOM 595 O O . LYS A 1 78 ? -2.357 -14.045 12.839 1.00 90.88 78 LYS A O 1
ATOM 600 N N . PHE A 1 79 ? -3.099 -12.244 13.950 1.00 78.69 79 PHE A N 1
ATOM 601 C CA . PHE A 1 79 ? -1.818 -12.005 14.589 1.00 78.69 79 PHE A CA 1
ATOM 602 C C . PHE A 1 79 ? -1.710 -12.879 15.842 1.00 78.69 79 PHE A C 1
ATOM 604 O O . PHE A 1 79 ? -2.385 -12.633 16.841 1.00 78.69 79 PHE A O 1
ATOM 611 N N . PHE A 1 80 ? -0.891 -13.928 15.770 1.00 57.91 80 PHE A N 1
ATOM 612 C CA . PHE A 1 80 ? -0.499 -14.701 16.942 1.00 57.91 80 PHE A CA 1
ATOM 613 C C . PHE A 1 80 ? 0.690 -14.002 17.598 1.00 57.91 80 PHE A C 1
ATOM 615 O O . PHE A 1 80 ? 1.753 -13.885 16.987 1.00 57.91 80 PHE A O 1
ATOM 622 N N . GLN A 1 81 ? 0.509 -13.536 18.829 1.00 52.53 81 GLN A N 1
ATOM 623 C CA . GLN A 1 81 ? 1.619 -13.118 19.674 1.00 52.53 81 GLN A CA 1
ATOM 624 C C . GLN A 1 81 ? 1.968 -14.309 20.584 1.00 52.53 81 GLN A C 1
ATOM 626 O O . GLN A 1 81 ? 1.072 -14.755 21.304 1.00 52.53 81 GLN A O 1
ATOM 631 N N . PRO A 1 82 ? 3.183 -14.884 20.485 1.00 49.69 82 PRO A N 1
ATOM 632 C CA . PRO A 1 82 ? 3.609 -15.996 21.334 1.00 49.69 82 PRO A CA 1
ATOM 633 C C . PRO A 1 82 ? 3.744 -15.600 22.808 1.00 49.69 82 PRO A C 1
ATOM 635 O O . PRO A 1 82 ? 3.948 -14.394 23.090 1.00 49.69 82 PRO A O 1
#